Protein AF-A0A7J4K4R3-F1 (afdb_monomer_lite)

Secondary structure (DSSP, 8-state):
---------GGG--EEEE-S---S-TTS----SHHHHHHHHHHHHHHHTT--EEEEEE--TT-S-EEEE-TTT--EEEEPPP---TTSEEEEEEEEEEETTEEEEEEEEEEEEE-TTS-EEEEEEEE--STTS-HHHHGGGTSTT-S-HHHHHHHHHIIIIIHHHHHHHTT---PPP-

Foldseek 3Di:
DDPPLCPQALQNAAEEAFDQAACQDPLQQRDDDDVNPVNNVVVQVCQQVVHRYAYEYASQQQHAWDWDADPPPRDIDTHGDHGDCPQKAWDPDWDWFQDPNDTQIKTWIWHWRAYPVRGTYIHIHIARLDPPDDPVSRCLRHHRPDDDPSSVVSRVRCRPVVVVVRSVSSVNPNYDDD

Structure (mmCIF, N/CA/C/O backbone):
data_AF-A0A7J4K4R3-F1
#
_entry.id   AF-A0A7J4K4R3-F1
#
loop_
_atom_site.group_PDB
_atom_site.id
_atom_site.type_symbol
_atom_site.label_atom_id
_atom_site.label_alt_id
_atom_site.label_comp_id
_atom_site.label_asym_id
_atom_site.label_entity_id
_atom_site.label_seq_id
_atom_site.pdbx_PDB_ins_code
_atom_site.Cartn_x
_atom_site.Cartn_y
_atom_site.Cartn_z
_atom_site.occupancy
_atom_site.B_iso_or_equiv
_atom_site.auth_seq_id
_atom_site.auth_comp_id
_atom_site.auth_asym_id
_atom_site.auth_atom_id
_atom_site.pdbx_PDB_model_num
ATOM 1 N N . MET A 1 1 ? 7.773 4.412 -38.430 1.00 35.34 1 MET A N 1
ATOM 2 C CA . MET A 1 1 ? 8.279 3.442 -37.441 1.00 35.34 1 MET A CA 1
ATOM 3 C C . MET A 1 1 ? 7.247 3.437 -36.338 1.00 35.34 1 MET A C 1
ATOM 5 O O . MET A 1 1 ? 6.984 4.510 -35.814 1.00 35.34 1 MET A O 1
ATOM 9 N N . ALA A 1 2 ? 6.528 2.328 -36.172 1.00 33.34 2 ALA A N 1
ATOM 10 C CA . ALA A 1 2 ? 5.452 2.240 -35.193 1.00 33.34 2 ALA A CA 1
ATOM 11 C C . ALA A 1 2 ? 6.061 2.221 -33.787 1.00 33.34 2 ALA A C 1
ATOM 13 O O . ALA A 1 2 ? 7.076 1.567 -33.562 1.00 33.34 2 ALA A O 1
ATOM 14 N N . ASP A 1 3 ? 5.471 3.027 -32.918 1.00 37.06 3 ASP A N 1
ATOM 15 C CA . ASP A 1 3 ? 5.763 3.142 -31.499 1.00 37.06 3 ASP A CA 1
ATOM 16 C C . ASP A 1 3 ? 5.271 1.869 -30.791 1.00 37.06 3 ASP A C 1
ATOM 18 O O . ASP A 1 3 ? 4.072 1.697 -30.596 1.00 37.06 3 ASP A O 1
ATOM 22 N N . ASP A 1 4 ? 6.191 0.949 -30.481 1.00 35.56 4 ASP A N 1
ATOM 23 C CA . ASP A 1 4 ? 5.960 -0.239 -29.639 1.00 35.56 4 ASP A CA 1
ATOM 24 C C . ASP A 1 4 ? 5.999 0.159 -28.146 1.00 35.56 4 ASP A C 1
ATOM 26 O O . ASP A 1 4 ? 6.733 -0.416 -27.333 1.00 35.56 4 ASP A O 1
ATOM 30 N N . SER A 1 5 ? 5.229 1.179 -27.762 1.00 36.81 5 SER A N 1
ATOM 31 C CA . SER A 1 5 ? 4.954 1.459 -26.356 1.00 36.81 5 SER A CA 1
ATOM 32 C C . SER A 1 5 ? 4.078 0.320 -25.825 1.00 36.81 5 SER A C 1
ATOM 34 O O . SER A 1 5 ? 2.879 0.237 -26.077 1.00 36.81 5 SER A O 1
ATOM 36 N N . ILE A 1 6 ? 4.714 -0.651 -25.162 1.00 44.28 6 ILE A N 1
ATOM 37 C CA . ILE A 1 6 ? 4.031 -1.801 -24.566 1.00 44.28 6 ILE A CA 1
ATOM 38 C C . ILE A 1 6 ? 3.199 -1.284 -23.388 1.00 44.28 6 ILE A C 1
ATOM 40 O O . ILE A 1 6 ? 3.659 -1.245 -22.249 1.00 44.28 6 ILE A O 1
ATOM 44 N N . GLU A 1 7 ? 1.964 -0.883 -23.664 1.00 46.00 7 GLU A N 1
ATOM 45 C CA . GLU A 1 7 ? 0.950 -0.598 -22.657 1.00 46.00 7 GLU A CA 1
ATOM 46 C C . GLU A 1 7 ? 0.496 -1.949 -22.075 1.00 46.00 7 GLU A C 1
ATOM 48 O O . GLU A 1 7 ? -0.412 -2.609 -22.575 1.00 46.00 7 GLU A O 1
ATOM 53 N N . VAL A 1 8 ? 1.229 -2.453 -21.078 1.00 57.00 8 VAL A N 1
ATOM 54 C CA . VAL A 1 8 ? 0.998 -3.794 -20.520 1.00 57.00 8 VAL A CA 1
ATOM 55 C C . VAL A 1 8 ? -0.289 -3.781 -19.698 1.00 57.00 8 VAL A C 1
ATOM 57 O O . VAL A 1 8 ? -0.312 -3.325 -18.544 1.00 57.00 8 VAL A O 1
ATOM 60 N N . ALA A 1 9 ? -1.352 -4.320 -20.286 1.00 77.50 9 ALA A N 1
ATOM 61 C CA . ALA A 1 9 ? -2.674 -4.375 -19.690 1.00 77.50 9 ALA A CA 1
ATOM 62 C C . ALA A 1 9 ? -2.692 -5.284 -18.441 1.00 77.50 9 ALA A C 1
ATOM 64 O O . ALA A 1 9 ? -1.833 -6.156 -18.279 1.00 77.50 9 ALA A O 1
ATOM 65 N N . PRO A 1 10 ? -3.694 -5.162 -17.547 1.00 79.06 10 PRO A N 1
ATOM 66 C CA . PRO A 1 10 ? -3.844 -6.061 -16.395 1.00 79.06 10 PRO A CA 1
ATOM 67 C C . PRO A 1 10 ? -3.827 -7.557 -16.755 1.00 79.06 10 PRO A C 1
ATOM 69 O O . PRO A 1 10 ? -3.342 -8.378 -15.976 1.00 79.06 10 PRO A O 1
ATOM 72 N N . ALA A 1 11 ? -4.326 -7.910 -17.943 1.00 80.06 11 ALA A N 1
ATOM 73 C CA . ALA A 1 11 ? -4.337 -9.278 -18.460 1.00 80.06 11 ALA A CA 1
ATOM 74 C C . ALA A 1 11 ? -2.941 -9.806 -18.835 1.00 80.06 11 ALA A C 1
ATOM 76 O O . ALA A 1 11 ? -2.751 -11.017 -18.883 1.00 80.06 11 ALA A O 1
ATOM 77 N N . ASP A 1 12 ? -1.960 -8.931 -19.033 1.00 86.00 12 ASP A N 1
ATOM 78 C CA . ASP A 1 12 ? -0.596 -9.308 -19.408 1.00 86.00 12 ASP A CA 1
ATOM 79 C C . ASP A 1 12 ? 0.316 -9.479 -18.184 1.00 86.00 12 ASP A C 1
ATOM 81 O O . ASP A 1 12 ? 1.485 -9.839 -18.316 1.00 86.00 12 ASP A O 1
ATOM 85 N N . ARG A 1 13 ? -0.199 -9.242 -16.967 1.00 89.56 13 ARG A N 1
ATOM 86 C CA . ARG A 1 13 ? 0.541 -9.494 -15.724 1.00 89.56 13 ARG A CA 1
ATOM 87 C C . ARG A 1 13 ? 0.345 -10.932 -15.262 1.00 89.56 13 ARG A C 1
ATOM 89 O O . ARG A 1 13 ? -0.776 -11.421 -15.128 1.00 89.56 13 ARG A O 1
ATOM 96 N N . MET A 1 14 ? 1.458 -11.584 -14.948 1.00 93.00 14 MET A N 1
ATOM 97 C CA . MET A 1 14 ? 1.506 -12.986 -14.532 1.00 93.00 14 MET A CA 1
ATOM 98 C C . MET A 1 14 ? 1.840 -13.151 -13.049 1.00 93.00 14 MET A C 1
ATOM 100 O O . MET A 1 14 ? 1.552 -14.198 -12.471 1.00 93.00 14 MET A O 1
ATOM 104 N N . ILE A 1 15 ? 2.442 -12.134 -12.429 1.00 96.25 15 ILE A N 1
ATOM 105 C CA . ILE A 1 15 ? 2.927 -12.177 -11.047 1.00 96.25 15 ILE A CA 1
ATOM 106 C C . ILE A 1 15 ? 2.249 -11.066 -10.245 1.00 96.25 15 ILE A C 1
ATOM 108 O O . ILE A 1 15 ? 2.161 -9.929 -10.703 1.00 96.25 15 ILE A O 1
ATOM 112 N N . ALA A 1 16 ? 1.799 -11.378 -9.032 1.00 97.00 16 ALA A N 1
ATOM 113 C CA . ALA A 1 16 ? 1.336 -10.381 -8.076 1.00 97.00 16 ALA A CA 1
ATOM 114 C C . ALA A 1 16 ? 2.231 -10.403 -6.834 1.00 97.00 16 ALA A C 1
ATOM 116 O O . ALA A 1 16 ? 2.342 -11.429 -6.163 1.00 97.00 16 ALA A O 1
ATOM 117 N N . TYR A 1 17 ? 2.871 -9.273 -6.542 1.00 97.62 17 TYR A N 1
ATOM 118 C CA . TYR A 1 17 ? 3.794 -9.112 -5.426 1.00 97.62 17 TYR A CA 1
ATOM 119 C C . TYR A 1 17 ? 3.110 -8.376 -4.279 1.00 97.62 17 TYR A C 1
ATOM 121 O O . TYR A 1 17 ? 2.854 -7.175 -4.364 1.00 97.62 17 TYR A O 1
ATOM 129 N N . PHE A 1 18 ? 2.799 -9.107 -3.213 1.00 97.94 18 PHE A N 1
ATOM 130 C CA . PHE A 1 18 ? 2.141 -8.569 -2.029 1.00 97.94 18 PHE A CA 1
ATOM 131 C C . PHE A 1 18 ? 3.175 -8.248 -0.958 1.00 97.94 18 PHE A C 1
ATOM 133 O O . PHE A 1 18 ? 3.990 -9.099 -0.604 1.00 97.94 18 PHE A O 1
ATOM 140 N N . SER A 1 19 ? 3.098 -7.046 -0.400 1.00 97.88 19 SER A N 1
ATOM 141 C CA . SER A 1 19 ? 3.890 -6.654 0.762 1.00 97.88 19 SER A CA 1
ATOM 142 C C . SER A 1 19 ? 3.070 -5.741 1.666 1.00 97.88 19 SER A C 1
ATOM 144 O O . SER A 1 19 ? 2.217 -4.995 1.192 1.00 97.88 19 SER A O 1
ATOM 146 N N . MET A 1 20 ? 3.330 -5.798 2.974 1.00 96.12 20 MET A N 1
ATOM 147 C CA . MET A 1 20 ? 2.738 -4.863 3.944 1.00 96.12 20 MET A CA 1
ATOM 148 C C . MET A 1 20 ? 3.250 -3.433 3.748 1.00 96.12 20 MET A C 1
ATOM 150 O O . MET A 1 20 ? 2.584 -2.480 4.144 1.00 96.12 20 MET A O 1
ATOM 154 N N . GLU A 1 21 ? 4.428 -3.297 3.141 1.00 96.00 21 GLU A N 1
ATOM 155 C CA . GLU A 1 21 ? 5.054 -2.023 2.823 1.00 96.00 21 GLU A CA 1
ATOM 156 C C . GLU A 1 21 ? 5.825 -2.082 1.508 1.00 96.00 21 GLU A C 1
ATOM 158 O O . GLU A 1 21 ? 6.436 -3.102 1.178 1.00 96.00 21 GLU A O 1
ATOM 163 N N . ILE A 1 22 ? 5.833 -0.975 0.767 1.00 98.12 22 ILE A N 1
ATOM 164 C CA . ILE A 1 22 ? 6.627 -0.832 -0.456 1.00 98.12 22 ILE A CA 1
ATOM 165 C C . ILE A 1 22 ? 7.155 0.604 -0.535 1.00 98.12 22 ILE A C 1
ATOM 167 O O . ILE A 1 22 ? 6.390 1.557 -0.617 1.00 98.12 22 ILE A O 1
ATOM 171 N N . GLY A 1 23 ? 8.476 0.761 -0.533 1.00 96.62 23 GLY A N 1
ATOM 172 C CA . GLY A 1 23 ? 9.162 2.045 -0.657 1.00 96.62 23 GLY A CA 1
ATOM 173 C C . GLY A 1 23 ? 9.559 2.332 -2.099 1.00 96.62 23 GLY A C 1
ATOM 174 O O . GLY A 1 23 ? 10.694 2.083 -2.496 1.00 96.62 23 GLY A O 1
ATOM 175 N N . PHE A 1 24 ? 8.624 2.838 -2.901 1.00 93.31 24 PHE A N 1
ATOM 176 C CA . PHE A 1 24 ? 8.851 3.126 -4.326 1.00 93.31 24 PHE A CA 1
ATOM 177 C C . PHE A 1 24 ? 8.986 4.623 -4.642 1.00 93.31 24 PHE A C 1
ATOM 179 O O . PHE A 1 24 ? 9.574 4.968 -5.664 1.00 93.31 24 PHE A O 1
ATOM 186 N N . ASP A 1 25 ? 8.509 5.499 -3.756 1.00 93.38 25 ASP A N 1
ATOM 187 C CA . ASP A 1 25 ? 8.637 6.952 -3.857 1.00 93.38 25 ASP A CA 1
ATOM 188 C C . ASP A 1 25 ? 8.717 7.569 -2.452 1.00 93.38 25 ASP A C 1
ATOM 190 O O . ASP A 1 25 ? 7.946 7.199 -1.567 1.00 93.38 25 ASP A O 1
ATOM 194 N N . SER A 1 26 ? 9.638 8.509 -2.229 1.00 91.44 26 SER A N 1
ATOM 195 C CA . SER A 1 26 ? 9.853 9.113 -0.905 1.00 91.44 26 SER A CA 1
ATOM 196 C C . SER A 1 26 ? 8.705 10.016 -0.443 1.00 91.44 26 SER A C 1
ATOM 198 O O . SER A 1 26 ? 8.597 10.291 0.750 1.00 91.44 26 SER A O 1
ATOM 200 N N . SER A 1 27 ? 7.839 10.467 -1.357 1.00 92.00 27 SER A N 1
ATOM 201 C CA . SER A 1 27 ? 6.640 11.252 -1.033 1.00 92.00 27 SER A CA 1
ATOM 202 C C . SER A 1 27 ? 5.435 10.397 -0.622 1.00 92.00 27 SER A C 1
ATOM 204 O O . SER A 1 27 ? 4.438 10.945 -0.155 1.00 92.00 27 SER A O 1
ATOM 206 N N . ILE A 1 28 ? 5.520 9.068 -0.769 1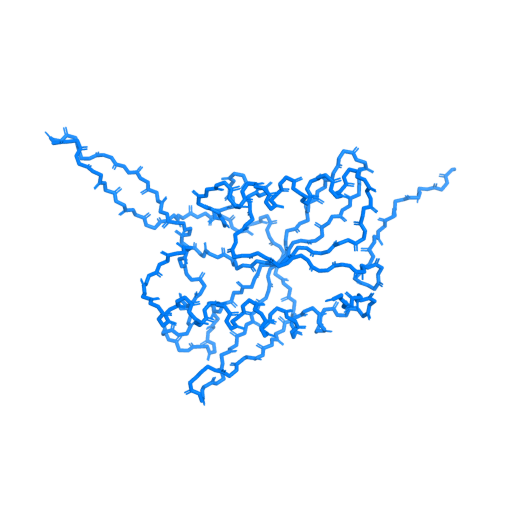.00 94.81 28 ILE A N 1
ATOM 207 C CA . ILE A 1 28 ? 4.431 8.127 -0.486 1.00 94.81 28 ILE A CA 1
ATOM 208 C C . ILE A 1 28 ? 4.839 7.263 0.721 1.00 94.81 28 ILE A C 1
ATOM 210 O O . ILE A 1 28 ? 5.586 6.293 0.562 1.00 94.81 28 ILE A O 1
ATOM 214 N N . PRO A 1 29 ? 4.363 7.578 1.943 1.00 94.31 29 PRO A N 1
ATOM 215 C CA . PRO A 1 29 ? 4.858 7.006 3.197 1.00 94.31 29 PRO A CA 1
ATOM 216 C C . PRO A 1 29 ? 4.279 5.609 3.484 1.00 94.31 29 PRO A C 1
ATOM 218 O O . PRO A 1 29 ? 3.762 5.333 4.562 1.00 94.31 29 PRO A O 1
ATOM 221 N N . THR A 1 30 ? 4.366 4.698 2.517 1.00 93.56 30 THR A N 1
ATOM 222 C CA . THR A 1 30 ? 3.854 3.318 2.620 1.00 93.56 30 THR A CA 1
ATOM 223 C C . THR A 1 30 ? 4.934 2.309 3.019 1.00 93.56 30 THR A C 1
ATOM 225 O O . THR A 1 30 ? 4.802 1.116 2.755 1.00 93.56 30 THR A O 1
ATOM 228 N N . TYR A 1 31 ? 6.005 2.786 3.663 1.00 95.44 31 TYR A N 1
ATOM 229 C CA . TYR A 1 31 ? 7.101 1.981 4.200 1.00 95.44 31 TYR A CA 1
ATOM 230 C C . TYR A 1 31 ? 7.728 2.616 5.449 1.00 95.44 31 TYR A C 1
ATOM 232 O O . TYR A 1 31 ? 7.643 3.828 5.643 1.00 95.44 31 TYR A O 1
ATOM 240 N N . SER A 1 32 ? 8.362 1.797 6.291 1.00 93.19 32 SER A N 1
ATOM 241 C CA . SER A 1 32 ? 9.056 2.232 7.510 1.00 93.19 32 SER A CA 1
ATOM 242 C C . SER A 1 32 ? 10.523 1.812 7.562 1.00 93.19 32 SER A C 1
ATOM 244 O O . SER A 1 32 ? 11.275 2.337 8.380 1.00 93.19 32 SER A O 1
ATOM 246 N N . GLY A 1 33 ? 10.954 0.851 6.738 1.00 92.62 33 GLY A N 1
ATOM 247 C CA . GLY A 1 33 ? 12.318 0.333 6.818 1.00 92.62 33 GLY A CA 1
ATOM 248 C C . GLY A 1 33 ? 12.754 -0.545 5.649 1.00 92.62 33 GLY A C 1
ATOM 249 O O . GLY A 1 33 ? 12.273 -0.417 4.524 1.00 92.62 33 GLY A O 1
ATOM 250 N N . GLY A 1 34 ? 13.721 -1.427 5.925 1.00 94.25 34 GLY A N 1
ATOM 251 C CA . GLY A 1 34 ? 14.442 -2.190 4.902 1.00 94.25 34 GLY A CA 1
ATOM 252 C C . GLY A 1 34 ? 13.588 -3.179 4.106 1.00 94.25 34 GLY A C 1
ATOM 253 O O . GLY A 1 34 ? 13.876 -3.393 2.934 1.00 94.25 34 GLY A O 1
ATOM 254 N N . LEU A 1 35 ? 12.529 -3.747 4.694 1.00 93.00 35 LEU A N 1
ATOM 255 C CA . LEU A 1 35 ? 11.614 -4.638 3.970 1.00 93.00 35 LEU A CA 1
ATOM 256 C C . LEU A 1 35 ? 10.871 -3.866 2.870 1.00 93.00 35 LEU A C 1
ATOM 258 O O . LEU A 1 35 ? 10.850 -4.306 1.723 1.00 93.00 35 LEU A O 1
ATOM 262 N N . GLY A 1 36 ? 10.324 -2.695 3.194 1.00 96.12 36 GLY A N 1
ATOM 263 C CA . GLY A 1 36 ? 9.658 -1.833 2.224 1.00 96.12 36 GLY A CA 1
ATOM 264 C C . GLY A 1 36 ? 10.604 -1.327 1.138 1.00 96.12 36 GLY A C 1
ATOM 265 O O . GLY A 1 36 ? 10.236 -1.357 -0.035 1.00 96.12 36 GLY A O 1
ATOM 266 N N . ILE A 1 37 ? 11.832 -0.933 1.493 1.00 97.31 37 ILE A N 1
ATOM 267 C CA . ILE A 1 37 ? 12.854 -0.554 0.503 1.00 97.31 37 ILE A CA 1
ATOM 268 C C . ILE A 1 37 ? 13.177 -1.727 -0.425 1.00 97.31 37 ILE A C 1
ATOM 270 O O . ILE A 1 37 ? 13.116 -1.568 -1.640 1.00 97.31 37 ILE A O 1
ATOM 274 N N . LEU A 1 38 ? 13.416 -2.923 0.121 1.00 97.69 38 LEU A N 1
ATOM 275 C CA . LEU A 1 38 ? 13.672 -4.121 -0.678 1.00 97.69 38 LEU A CA 1
ATOM 276 C C . LEU A 1 38 ? 12.502 -4.438 -1.619 1.00 97.69 38 LEU A C 1
ATOM 278 O O . LEU A 1 38 ? 12.724 -4.755 -2.785 1.00 97.69 38 LEU A O 1
ATOM 282 N N . ALA A 1 39 ? 11.261 -4.332 -1.142 1.00 98.12 39 ALA A N 1
ATOM 283 C CA . ALA A 1 39 ? 10.070 -4.509 -1.967 1.00 98.12 39 ALA A CA 1
ATOM 284 C C . ALA A 1 39 ? 10.008 -3.485 -3.113 1.00 98.12 39 ALA A C 1
ATOM 286 O O . ALA A 1 39 ? 9.738 -3.854 -4.256 1.00 98.12 39 ALA A O 1
ATOM 287 N N . GLY A 1 40 ? 10.294 -2.212 -2.828 1.00 97.81 40 GLY A N 1
ATOM 288 C CA . GLY A 1 40 ? 10.331 -1.152 -3.834 1.00 97.81 40 GLY A CA 1
ATOM 289 C C . GLY A 1 40 ? 11.432 -1.359 -4.872 1.00 97.81 40 GLY A C 1
ATOM 290 O O . GLY A 1 40 ? 11.168 -1.280 -6.069 1.00 97.81 40 GLY A O 1
ATOM 291 N N . ASP A 1 41 ? 12.644 -1.685 -4.433 1.00 97.19 41 ASP A N 1
ATOM 292 C CA . ASP A 1 41 ? 13.783 -1.929 -5.319 1.00 97.19 41 ASP A CA 1
ATOM 293 C C . ASP A 1 41 ? 13.602 -3.205 -6.148 1.00 97.19 41 ASP A C 1
ATOM 295 O O . ASP A 1 41 ? 13.972 -3.234 -7.320 1.00 97.19 41 ASP A O 1
ATOM 299 N N . THR A 1 42 ? 12.934 -4.222 -5.594 1.00 98.19 42 THR A N 1
ATOM 300 C CA . THR A 1 42 ? 12.517 -5.410 -6.353 1.00 98.19 42 THR A CA 1
ATOM 301 C C . THR A 1 42 ? 11.579 -5.019 -7.494 1.00 98.19 42 THR A C 1
ATOM 303 O O . THR A 1 42 ? 11.799 -5.429 -8.631 1.00 98.19 42 THR A O 1
ATOM 306 N N . LEU A 1 43 ? 10.564 -4.186 -7.232 1.00 97.94 43 LEU A N 1
ATOM 307 C CA . LEU A 1 43 ? 9.650 -3.723 -8.281 1.00 97.94 43 LEU A CA 1
ATOM 308 C C . LEU A 1 43 ? 10.348 -2.833 -9.315 1.00 97.94 43 LEU A C 1
ATOM 310 O O . LEU A 1 43 ? 10.067 -2.973 -10.501 1.00 97.94 43 LEU A O 1
ATOM 314 N N . LYS A 1 44 ? 11.286 -1.969 -8.908 1.00 97.31 44 LYS A N 1
ATOM 315 C CA . LYS A 1 44 ? 12.094 -1.170 -9.848 1.00 97.31 44 LYS A CA 1
ATOM 316 C C . LYS A 1 44 ? 12.937 -2.060 -10.758 1.00 97.31 44 LYS A C 1
ATOM 318 O O . LYS A 1 44 ? 12.887 -1.900 -11.972 1.00 97.31 44 LYS A O 1
ATOM 323 N N . ALA A 1 45 ? 13.624 -3.054 -10.195 1.00 97.38 45 ALA A N 1
ATOM 324 C CA . ALA A 1 45 ? 14.388 -4.022 -10.977 1.00 97.38 45 ALA A CA 1
ATOM 325 C C . ALA A 1 45 ? 13.483 -4.823 -11.929 1.00 97.38 45 ALA A C 1
ATOM 327 O O . ALA A 1 45 ? 13.840 -5.052 -13.083 1.00 97.38 45 ALA A O 1
ATOM 328 N N . CYS A 1 46 ? 12.285 -5.213 -11.483 1.00 97.12 46 CYS A N 1
ATOM 329 C CA . CYS A 1 46 ? 11.284 -5.830 -12.350 1.00 97.12 46 CYS A CA 1
ATOM 330 C C . CYS A 1 46 ? 10.855 -4.904 -13.496 1.00 97.12 46 CYS A C 1
ATOM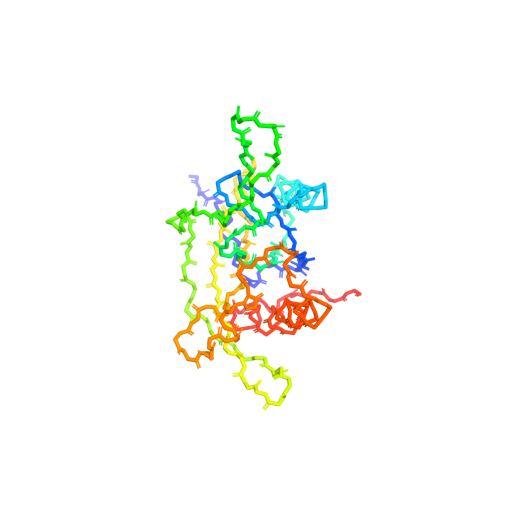 332 O O . CYS A 1 46 ? 10.659 -5.401 -14.604 1.00 97.12 46 CYS A O 1
ATOM 334 N N . ALA A 1 47 ? 10.726 -3.595 -13.258 1.00 96.12 47 ALA A N 1
ATOM 335 C CA . ALA A 1 47 ? 10.394 -2.630 -14.303 1.00 96.12 47 ALA A CA 1
ATOM 336 C C . ALA A 1 47 ? 11.523 -2.562 -15.337 1.00 96.12 47 ALA A C 1
ATOM 338 O O . ALA A 1 47 ? 11.297 -2.755 -16.528 1.00 96.12 47 ALA A O 1
ATOM 339 N N . ASP A 1 48 ? 12.766 -2.408 -14.884 1.00 95.94 48 ASP A N 1
ATOM 340 C CA . ASP A 1 48 ? 13.940 -2.377 -15.762 1.00 95.94 48 ASP A CA 1
ATOM 341 C C . ASP A 1 48 ? 14.056 -3.650 -16.619 1.00 95.94 48 ASP A C 1
ATOM 343 O O . ASP A 1 48 ? 14.346 -3.579 -17.813 1.00 95.94 48 ASP A O 1
ATOM 347 N N . LEU A 1 49 ? 13.742 -4.810 -16.034 1.00 96.31 49 LEU A N 1
ATOM 348 C CA . LEU A 1 49 ? 13.783 -6.122 -16.687 1.00 96.31 49 LEU A CA 1
ATOM 349 C C . LEU A 1 49 ? 12.494 -6.508 -17.435 1.00 96.31 49 LEU A C 1
ATOM 351 O O . LEU A 1 49 ? 12.417 -7.616 -17.966 1.00 96.31 49 LEU A O 1
ATOM 355 N N . LYS A 1 50 ? 11.486 -5.627 -17.491 1.00 95.31 50 LYS A N 1
ATOM 356 C CA . LYS A 1 50 ? 10.186 -5.864 -18.149 1.00 95.31 50 LYS A CA 1
ATOM 357 C C . LYS A 1 50 ? 9.437 -7.103 -17.637 1.00 95.31 50 LYS A C 1
ATOM 359 O O . LYS A 1 50 ? 8.787 -7.820 -18.399 1.00 95.31 50 LYS A O 1
ATOM 364 N N . VAL A 1 51 ? 9.532 -7.378 -16.338 1.00 95.81 51 VAL A N 1
ATOM 365 C CA . VAL A 1 51 ? 8.853 -8.513 -15.700 1.00 95.81 51 VAL A CA 1
ATOM 366 C C . VAL A 1 51 ? 7.348 -8.212 -15.579 1.00 95.81 51 VAL A C 1
ATOM 368 O O . VAL A 1 51 ? 6.987 -7.173 -15.021 1.00 95.81 51 VAL A O 1
ATOM 371 N N . PRO A 1 52 ? 6.447 -9.114 -16.025 1.00 94.69 52 PRO A N 1
ATOM 372 C CA . PRO A 1 52 ? 4.995 -8.906 -16.007 1.00 94.69 52 PRO A CA 1
ATOM 373 C C . PRO A 1 52 ? 4.395 -9.041 -14.602 1.00 94.69 52 PRO A C 1
ATOM 375 O O . PRO A 1 52 ? 3.717 -10.021 -14.280 1.00 94.69 52 PRO A O 1
ATOM 378 N N . ILE A 1 53 ? 4.641 -8.040 -13.757 1.00 96.38 53 ILE A N 1
ATOM 379 C CA . ILE A 1 53 ? 4.264 -8.020 -12.340 1.00 96.38 53 ILE A CA 1
ATOM 380 C C . ILE A 1 53 ? 3.332 -6.852 -11.992 1.00 96.38 53 ILE A C 1
ATOM 382 O O . ILE A 1 53 ? 3.364 -5.802 -12.632 1.00 96.38 53 ILE A O 1
ATOM 386 N N . VAL A 1 54 ? 2.510 -7.042 -10.960 1.00 97.88 54 VAL A N 1
ATOM 387 C CA . VAL A 1 54 ? 1.742 -5.996 -10.265 1.00 97.88 54 VAL A CA 1
ATOM 388 C C . VAL A 1 54 ? 2.119 -5.992 -8.784 1.00 97.88 54 VAL A C 1
ATOM 390 O O . VAL A 1 54 ? 2.181 -7.050 -8.156 1.00 97.88 54 VAL A O 1
ATOM 393 N N . GLY A 1 55 ? 2.374 -4.814 -8.218 1.00 98.12 55 GLY A N 1
ATOM 394 C CA . GLY A 1 55 ? 2.586 -4.641 -6.780 1.00 98.12 55 GLY A CA 1
ATOM 395 C C . GLY A 1 55 ? 1.262 -4.447 -6.041 1.00 98.12 55 GLY A C 1
ATOM 396 O O . GLY A 1 55 ? 0.357 -3.797 -6.562 1.00 98.12 55 GLY A O 1
ATOM 397 N N . VAL A 1 56 ? 1.136 -4.975 -4.824 1.00 98.56 56 VAL A N 1
ATOM 398 C CA . VAL A 1 56 ? -0.031 -4.761 -3.954 1.00 98.56 56 VAL A CA 1
ATOM 399 C C . VAL A 1 56 ? 0.427 -4.450 -2.533 1.00 98.56 56 VAL A C 1
ATOM 401 O O . VAL A 1 56 ? 1.190 -5.213 -1.941 1.00 98.56 56 VAL A O 1
ATOM 404 N N . THR A 1 57 ? -0.064 -3.340 -1.986 1.00 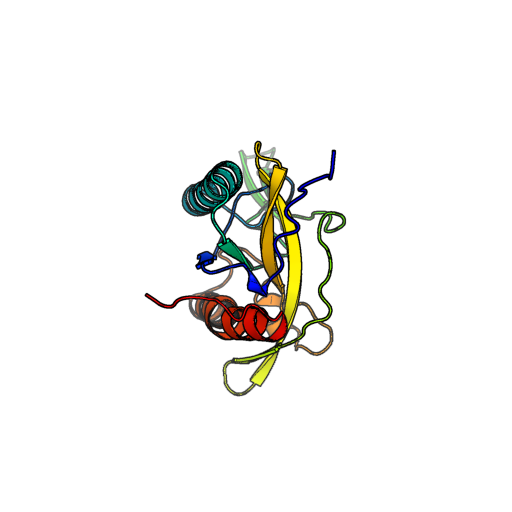98.50 57 THR A N 1
ATOM 405 C CA . THR A 1 57 ? 0.214 -2.881 -0.618 1.00 98.50 57 THR A CA 1
ATOM 406 C C . THR A 1 57 ? -1.000 -2.166 -0.020 1.00 98.50 57 THR A C 1
ATOM 408 O O . THR A 1 57 ? -2.047 -2.036 -0.660 1.00 98.50 57 THR A O 1
ATOM 411 N N . LEU A 1 58 ? -0.883 -1.704 1.221 1.00 98.12 58 LEU A N 1
ATOM 412 C CA . LEU A 1 58 ? -1.855 -0.828 1.872 1.00 98.12 58 LEU A CA 1
ATOM 413 C C . LEU A 1 58 ? -1.482 0.645 1.635 1.00 98.12 58 LEU A C 1
ATOM 415 O O . LEU A 1 58 ? -0.306 0.988 1.546 1.00 98.12 58 LEU A O 1
ATOM 419 N N . LEU A 1 59 ? -2.481 1.529 1.548 1.00 96.56 59 LEU A N 1
ATOM 420 C CA . LEU A 1 59 ? -2.274 2.966 1.317 1.00 96.56 59 LEU A CA 1
ATOM 421 C C . LEU A 1 59 ? -1.590 3.693 2.490 1.00 96.56 59 LEU A C 1
ATOM 423 O O . LEU A 1 59 ? -1.029 4.757 2.265 1.00 96.56 59 LEU A O 1
ATOM 427 N N . SER A 1 60 ? -1.633 3.143 3.711 1.00 95.62 60 SER A N 1
ATOM 428 C CA . SER A 1 60 ? -1.074 3.736 4.943 1.00 95.62 60 SER A CA 1
ATOM 429 C C . SER A 1 60 ? -1.292 5.255 5.024 1.00 95.62 60 SER A C 1
ATOM 431 O O . SER A 1 60 ? -0.357 6.045 4.914 1.00 95.62 60 SER A O 1
ATOM 433 N N . GLU A 1 61 ? -2.552 5.667 5.203 1.00 94.44 61 GLU A N 1
ATOM 434 C CA . GLU A 1 61 ? -3.018 7.067 5.149 1.00 94.44 61 GLU A CA 1
ATOM 435 C C . GLU A 1 61 ? -2.152 8.053 5.948 1.00 94.44 61 GLU A C 1
ATOM 437 O O . GLU A 1 61 ? -1.936 9.180 5.515 1.00 94.44 61 GLU A O 1
ATOM 442 N N . LYS A 1 62 ? -1.670 7.623 7.113 1.00 95.38 62 LYS A N 1
ATOM 443 C CA . LYS A 1 62 ? -0.929 8.407 8.105 1.00 95.38 62 LYS A CA 1
ATOM 444 C C . LYS A 1 62 ? 0.548 8.006 8.185 1.00 95.38 62 LYS A C 1
ATOM 446 O O . LYS A 1 62 ? 1.252 8.458 9.087 1.00 95.38 62 LYS A O 1
ATOM 451 N N . GLY A 1 63 ? 1.010 7.171 7.254 1.00 94.06 63 GLY A N 1
ATOM 452 C CA . GLY A 1 63 ? 2.363 6.628 7.221 1.00 94.06 63 GLY A CA 1
ATOM 453 C C . GLY A 1 63 ? 2.726 5.798 8.452 1.00 94.06 63 GLY A C 1
ATOM 454 O O . GLY A 1 63 ? 1.849 5.255 9.128 1.00 94.06 63 GLY A O 1
ATOM 455 N N . TYR A 1 64 ? 4.030 5.691 8.722 1.00 93.19 64 TYR A N 1
ATOM 456 C CA . TYR A 1 64 ? 4.542 5.144 9.981 1.00 93.19 64 TYR A CA 1
ATOM 457 C C . TYR A 1 64 ? 4.442 6.204 11.083 1.00 93.19 64 TYR A C 1
ATOM 459 O O . TYR A 1 64 ? 3.599 6.100 11.968 1.00 93.19 64 TYR A O 1
ATOM 467 N N . PHE A 1 65 ? 5.244 7.264 10.970 1.00 93.06 65 PHE A N 1
ATOM 468 C CA . PHE A 1 65 ? 5.100 8.531 11.685 1.00 93.06 65 PHE A CA 1
ATOM 469 C C . PHE A 1 65 ? 6.098 9.552 11.125 1.00 93.06 65 PHE A C 1
ATOM 471 O O . PHE A 1 65 ? 7.114 9.197 10.525 1.00 93.06 65 PHE A O 1
ATOM 478 N N . THR A 1 66 ? 5.845 10.831 11.387 1.00 93.38 66 THR A N 1
ATOM 479 C CA . THR A 1 66 ? 6.829 11.907 11.270 1.00 93.38 66 THR A CA 1
ATOM 480 C C . THR A 1 66 ? 7.469 12.148 12.635 1.00 93.38 66 THR A C 1
ATOM 482 O O . THR A 1 66 ? 6.773 12.443 13.611 1.00 93.38 66 THR A O 1
ATOM 485 N N . GLN A 1 67 ? 8.797 12.023 12.691 1.00 94.81 67 GLN A N 1
ATOM 486 C CA . GLN A 1 67 ? 9.603 12.225 13.893 1.00 94.81 67 GLN A CA 1
ATOM 487 C C . GLN A 1 67 ? 10.007 13.695 14.035 1.00 94.81 67 GLN A C 1
ATOM 489 O O . GLN A 1 67 ? 10.537 14.299 13.102 1.00 94.81 67 GLN A O 1
ATOM 494 N N . THR A 1 68 ? 9.821 14.251 15.226 1.00 96.38 68 THR A N 1
ATOM 495 C CA . THR A 1 68 ? 10.427 15.521 15.646 1.00 96.38 68 THR A CA 1
ATOM 496 C C . THR A 1 68 ? 11.047 15.362 17.034 1.00 96.38 68 THR A C 1
ATOM 498 O O . THR A 1 68 ? 10.829 14.345 17.693 1.00 96.38 68 THR A O 1
ATOM 501 N N . PHE A 1 69 ? 11.836 16.340 17.478 1.00 97.38 69 PHE A N 1
ATOM 502 C CA . PHE A 1 69 ? 12.487 16.305 18.788 1.00 97.38 69 PHE A CA 1
ATOM 503 C C . PHE A 1 69 ? 12.010 17.463 19.655 1.00 97.38 69 PHE A C 1
ATOM 505 O O . PHE A 1 69 ? 11.921 18.602 19.193 1.00 97.38 69 PHE A O 1
ATOM 512 N N . ASN A 1 70 ? 11.729 17.167 20.919 1.00 96.12 70 ASN A N 1
ATOM 513 C CA . ASN A 1 70 ? 11.435 18.157 21.937 1.00 96.12 70 ASN A CA 1
ATOM 514 C C . ASN A 1 70 ? 12.671 19.065 22.147 1.00 96.12 70 ASN A C 1
ATOM 516 O O . ASN A 1 70 ? 13.736 18.559 22.513 1.00 96.12 70 ASN A O 1
ATOM 520 N N . PRO A 1 71 ? 12.566 20.394 21.946 1.00 95.88 71 PRO A N 1
ATOM 521 C CA . PRO A 1 71 ? 13.707 21.302 22.073 1.00 95.88 71 PRO A CA 1
ATOM 522 C C . PRO A 1 71 ? 14.287 21.419 23.490 1.00 95.88 71 PRO A C 1
ATOM 524 O O . PRO A 1 71 ? 15.407 21.903 23.638 1.00 95.88 71 PRO A O 1
ATOM 527 N N . GLN A 1 72 ? 13.533 21.044 24.529 1.00 96.88 72 GLN A N 1
ATOM 528 C CA . GLN A 1 72 ? 13.958 21.175 25.924 1.00 96.88 72 GLN A CA 1
ATOM 529 C C . GLN A 1 72 ? 14.783 19.980 26.415 1.00 96.88 72 GLN A C 1
ATOM 531 O O . GLN A 1 72 ? 15.752 20.180 27.144 1.00 96.88 72 GLN A O 1
ATOM 536 N N . ASP A 1 73 ? 14.403 18.757 26.045 1.00 96.75 73 ASP A N 1
ATOM 537 C CA . ASP A 1 73 ? 15.001 17.524 26.583 1.00 96.75 73 ASP A CA 1
ATOM 538 C C . ASP A 1 73 ? 15.497 16.538 25.509 1.00 96.75 73 ASP A C 1
ATOM 540 O O . ASP A 1 73 ? 16.094 15.516 25.843 1.00 96.75 73 ASP A O 1
ATOM 544 N N . GLY A 1 74 ? 15.289 16.841 24.222 1.00 96.06 74 GLY A N 1
ATOM 545 C CA . GLY A 1 74 ? 15.699 15.991 23.104 1.00 96.06 74 GLY A CA 1
ATOM 546 C C . GLY A 1 74 ? 14.861 14.721 22.927 1.00 96.06 74 GLY A C 1
ATOM 547 O O . GLY A 1 74 ? 15.226 13.869 22.118 1.00 96.06 74 GLY A O 1
ATOM 548 N N . SER A 1 75 ? 13.753 14.568 23.657 1.00 97.25 75 SER A N 1
ATOM 549 C CA . SER A 1 75 ? 12.861 13.414 23.516 1.00 97.25 75 SER A CA 1
ATOM 550 C C . SER A 1 75 ? 12.164 13.384 22.152 1.00 97.25 75 SER A C 1
ATOM 552 O O . SER A 1 75 ? 11.886 14.418 21.540 1.00 97.25 75 SER A O 1
ATOM 554 N N . GLN A 1 76 ? 11.888 12.178 21.655 1.00 97.38 76 GLN A N 1
ATOM 555 C CA . GLN A 1 76 ? 11.174 11.969 20.398 1.00 97.38 76 GLN A CA 1
ATOM 556 C C . GLN A 1 76 ? 9.688 12.311 20.542 1.00 97.38 76 GLN A C 1
ATOM 558 O O . GLN A 1 76 ? 9.030 11.893 21.493 1.00 97.38 76 GLN A O 1
ATOM 563 N N . ILE A 1 77 ? 9.158 13.011 19.542 1.00 96.19 77 ILE A N 1
ATOM 564 C CA . ILE A 1 77 ? 7.735 13.289 19.365 1.00 96.19 77 ILE A CA 1
ATOM 565 C C . ILE A 1 77 ? 7.302 12.710 18.020 1.00 96.19 77 ILE A C 1
ATOM 567 O O . ILE A 1 77 ? 7.882 13.020 16.976 1.00 96.19 77 ILE A O 1
ATOM 571 N N . GLU A 1 78 ? 6.260 11.888 18.055 1.00 95.12 78 GLU A N 1
ATOM 572 C CA . GLU A 1 78 ? 5.686 11.226 16.888 1.00 95.12 78 GLU A CA 1
ATOM 573 C C . GLU A 1 78 ? 4.381 11.905 16.487 1.00 95.12 78 GLU A C 1
ATOM 575 O O . GLU A 1 78 ? 3.549 12.253 17.326 1.00 95.12 78 GLU A O 1
ATOM 580 N N . SER A 1 79 ? 4.190 12.085 15.184 1.00 94.88 79 SER A N 1
ATOM 581 C CA . SER A 1 79 ? 2.956 12.637 14.630 1.00 94.88 79 SER A CA 1
ATOM 582 C C . SER A 1 79 ? 2.547 11.889 13.360 1.00 94.88 79 SER A C 1
ATOM 584 O O . SER A 1 79 ? 3.419 11.408 12.636 1.00 94.88 79 SER A O 1
ATOM 586 N N . PRO A 1 80 ? 1.241 11.775 13.060 1.00 95.31 80 PRO A N 1
ATOM 587 C CA . PRO A 1 80 ? 0.773 11.231 11.788 1.00 95.31 80 PRO A CA 1
ATOM 588 C C . PRO A 1 80 ? 1.384 11.964 10.588 1.00 95.31 80 PRO A C 1
ATOM 590 O O . PRO A 1 80 ? 1.387 13.197 10.540 1.00 95.31 80 PRO A O 1
ATOM 593 N N . THR A 1 81 ? 1.848 11.219 9.587 1.00 93.88 81 THR A N 1
ATOM 594 C CA . THR A 1 81 ? 2.334 11.808 8.338 1.00 93.88 81 THR A CA 1
ATOM 595 C C . THR A 1 81 ? 1.155 12.298 7.502 1.00 93.88 81 THR A C 1
ATOM 597 O O . THR A 1 81 ? 0.199 11.567 7.262 1.00 93.88 81 THR A O 1
ATOM 600 N N . THR A 1 82 ? 1.232 13.541 7.030 1.00 93.12 82 THR A N 1
ATOM 601 C CA . THR A 1 82 ? 0.301 14.086 6.034 1.00 93.12 82 THR A CA 1
ATOM 602 C C . THR A 1 82 ? 1.005 14.122 4.687 1.00 93.12 82 THR A C 1
ATOM 604 O O . THR A 1 82 ? 2.134 14.601 4.601 1.00 93.12 82 THR A O 1
ATOM 607 N N . TRP A 1 83 ? 0.352 13.622 3.643 1.00 94.38 83 TRP A N 1
ATOM 608 C CA . TRP A 1 83 ? 0.923 13.550 2.302 1.00 94.38 83 TRP A CA 1
ATOM 609 C C . TRP A 1 83 ? -0.160 13.703 1.233 1.00 94.38 83 TRP A C 1
ATOM 611 O O . TRP A 1 83 ? -1.348 13.477 1.481 1.00 94.38 83 TRP A O 1
ATOM 621 N N . ASP A 1 84 ? 0.263 14.134 0.048 1.00 92.12 84 ASP A N 1
ATOM 622 C CA . ASP A 1 84 ? -0.618 14.382 -1.085 1.00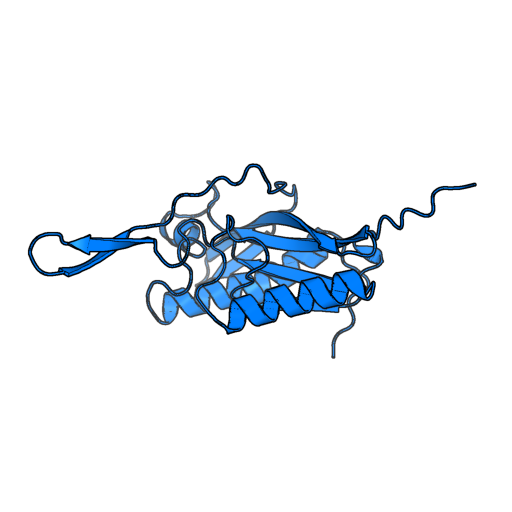 92.12 84 ASP A CA 1
ATOM 623 C C . ASP A 1 84 ? -0.780 13.118 -1.939 1.00 92.12 84 ASP A C 1
ATOM 625 O O . ASP A 1 84 ? 0.197 12.511 -2.376 1.00 92.12 84 ASP A O 1
ATOM 629 N N . LYS A 1 85 ? -2.033 12.747 -2.212 1.00 94.00 85 LYS A N 1
ATOM 630 C CA . LYS A 1 85 ? -2.379 11.598 -3.058 1.00 94.00 85 LYS A CA 1
ATOM 631 C C . LYS A 1 85 ? -2.571 11.971 -4.525 1.00 94.00 85 LYS A C 1
ATOM 633 O O . LYS A 1 85 ? -3.017 11.129 -5.292 1.00 94.00 85 LYS A O 1
ATOM 638 N N . SER A 1 86 ? -2.257 13.200 -4.935 1.00 92.94 86 SER A N 1
ATOM 639 C CA . SER A 1 86 ? -2.407 13.679 -6.320 1.00 92.94 86 SER A CA 1
ATOM 640 C C . SER A 1 86 ? -1.689 12.819 -7.363 1.00 92.94 86 SER A C 1
ATOM 642 O O . SER A 1 86 ? -2.122 12.751 -8.510 1.00 92.94 86 SER A O 1
ATOM 644 N N . ARG A 1 87 ? -0.621 12.124 -6.959 1.00 91.50 87 ARG A N 1
ATOM 645 C CA . ARG A 1 87 ? 0.138 11.184 -7.801 1.00 91.50 87 ARG A CA 1
ATOM 646 C C . ARG A 1 87 ? -0.492 9.796 -7.903 1.00 91.50 87 ARG A C 1
ATOM 648 O O . ARG A 1 87 ? 0.054 8.929 -8.577 1.00 91.50 87 ARG A O 1
ATOM 655 N N . LEU A 1 88 ? -1.598 9.568 -7.202 1.00 96.44 88 LEU A N 1
ATOM 656 C CA . LEU A 1 88 ? -2.330 8.317 -7.216 1.00 96.44 88 LEU A CA 1
ATOM 657 C C . LEU A 1 88 ? -3.617 8.455 -8.018 1.00 96.44 88 LEU A C 1
ATOM 659 O O . LEU A 1 88 ? -4.382 9.406 -7.866 1.00 96.44 88 LEU A O 1
ATOM 663 N N . HIS A 1 89 ? -3.911 7.430 -8.806 1.00 97.31 89 HIS A N 1
ATOM 664 C CA . HIS A 1 89 ? -5.166 7.324 -9.531 1.00 97.31 89 HIS A CA 1
ATOM 665 C C . HIS A 1 89 ? -6.162 6.498 -8.722 1.00 97.31 89 HIS A C 1
ATOM 667 O O . HIS A 1 89 ? -5.908 5.337 -8.401 1.00 97.31 89 HIS A O 1
ATOM 673 N N . LEU A 1 90 ? -7.311 7.084 -8.384 1.00 97.62 90 LEU A N 1
ATOM 674 C CA . LEU A 1 90 ? -8.389 6.346 -7.733 1.00 97.62 90 LEU A CA 1
ATOM 675 C C . LEU A 1 90 ? -9.017 5.365 -8.728 1.00 97.62 90 LEU A C 1
ATOM 677 O O . LEU A 1 90 ? -9.519 5.772 -9.775 1.00 97.62 90 LEU A O 1
ATOM 681 N N . LEU A 1 91 ? -9.050 4.083 -8.371 1.00 97.25 91 LEU A N 1
ATOM 682 C CA . LEU A 1 91 ? -9.655 3.055 -9.207 1.00 97.25 91 LEU A CA 1
ATOM 683 C C . LEU A 1 91 ? -11.163 2.919 -8.921 1.00 97.25 91 LEU A C 1
ATOM 685 O O . LEU A 1 91 ? -11.609 3.063 -7.771 1.00 97.25 91 LEU A O 1
ATOM 689 N N . PRO A 1 92 ? -11.977 2.606 -9.948 1.00 93.75 92 PRO A N 1
ATOM 690 C CA . PRO A 1 92 ? -13.423 2.454 -9.790 1.00 93.75 92 PRO A CA 1
ATOM 691 C C . PRO A 1 92 ? -13.804 1.174 -9.035 1.00 93.75 92 PRO A C 1
ATOM 693 O O . PRO A 1 92 ? -14.883 1.105 -8.448 1.00 93.75 92 PRO A O 1
ATOM 696 N N . ALA A 1 93 ? -12.927 0.164 -9.019 1.00 95.25 93 ALA A N 1
ATOM 697 C CA . ALA A 1 93 ? -13.197 -1.109 -8.368 1.00 95.25 93 ALA A CA 1
ATOM 698 C C . ALA A 1 93 ? -13.428 -0.954 -6.854 1.00 95.25 93 ALA A C 1
ATOM 700 O O . ALA A 1 93 ? -12.794 -0.151 -6.157 1.00 95.25 93 ALA A O 1
ATOM 701 N N . ARG A 1 94 ? -14.363 -1.754 -6.342 1.00 97.62 94 ARG A N 1
ATOM 702 C CA . ARG A 1 94 ? -14.685 -1.893 -4.921 1.00 97.62 94 ARG A CA 1
ATOM 703 C C . ARG A 1 94 ? -14.854 -3.367 -4.611 1.00 97.62 94 ARG A C 1
ATOM 705 O O . ARG A 1 94 ? -15.492 -4.091 -5.372 1.00 97.62 94 ARG A O 1
ATOM 712 N N . VAL A 1 95 ? -14.307 -3.804 -3.485 1.00 98.50 95 VAL A N 1
ATOM 713 C CA . VAL A 1 95 ? -14.475 -5.175 -2.993 1.00 98.50 95 VAL A CA 1
ATOM 714 C C . VAL A 1 95 ? -14.833 -5.158 -1.518 1.00 98.50 95 VAL A C 1
ATOM 716 O O . VAL A 1 95 ? -14.623 -4.164 -0.830 1.00 98.50 95 VAL A O 1
ATOM 719 N N . LYS A 1 96 ? -15.365 -6.275 -1.026 1.00 98.44 96 LYS A N 1
ATOM 720 C CA . LYS A 1 96 ? -15.652 -6.465 0.396 1.00 98.44 96 LYS A CA 1
ATOM 721 C C . LYS A 1 96 ? -14.768 -7.550 0.981 1.00 98.44 96 LYS A C 1
ATOM 723 O O . LYS A 1 96 ? -14.499 -8.545 0.299 1.00 98.44 96 LYS A O 1
ATOM 728 N N . VAL A 1 97 ? -14.396 -7.412 2.245 1.00 98.12 97 VAL A N 1
ATOM 729 C CA . VAL A 1 97 ? -13.804 -8.477 3.062 1.00 98.12 97 VAL A CA 1
ATOM 730 C C . VAL A 1 97 ? -14.599 -8.633 4.353 1.00 98.12 97 VAL A C 1
ATOM 732 O O . VAL A 1 97 ? -15.036 -7.645 4.929 1.00 98.12 97 VAL A O 1
ATOM 735 N N . SER A 1 98 ? -14.810 -9.873 4.795 1.00 97.88 98 SER A N 1
ATOM 736 C CA . SER A 1 98 ? -15.502 -10.138 6.059 1.00 97.88 98 SER A CA 1
ATOM 737 C C . SER A 1 98 ? -14.489 -10.117 7.198 1.00 97.88 98 SER A C 1
ATOM 739 O O . SER A 1 98 ? -13.617 -10.984 7.257 1.00 97.88 98 SER A O 1
ATOM 741 N N . ILE A 1 99 ? -14.620 -9.161 8.114 1.00 96.81 99 ILE A N 1
ATOM 742 C CA . ILE A 1 99 ? -13.784 -9.024 9.309 1.00 96.81 99 ILE A CA 1
ATOM 743 C C . ILE A 1 99 ? -14.711 -9.038 10.522 1.00 96.81 99 ILE A C 1
ATOM 745 O O . ILE A 1 99 ? -15.570 -8.175 10.667 1.00 96.81 99 ILE A O 1
ATOM 749 N N . GLN A 1 100 ? -14.560 -10.049 11.384 1.00 93.50 100 GLN A N 1
ATOM 750 C CA . GLN A 1 100 ? -15.370 -10.212 12.605 1.00 93.50 100 GLN A CA 1
ATOM 751 C C . GLN A 1 100 ? -16.889 -10.201 12.341 1.00 93.50 100 GLN A C 1
ATOM 753 O O . GLN A 1 100 ? -17.665 -9.610 13.086 1.00 93.50 100 GLN A O 1
ATOM 758 N N . GLY A 1 101 ? -17.314 -10.837 11.245 1.00 93.31 101 GLY A N 1
ATOM 759 C CA . GLY A 1 101 ? -18.721 -10.891 10.834 1.00 93.31 101 GLY A CA 1
ATOM 760 C C . GLY A 1 101 ? -19.257 -9.600 10.204 1.00 93.31 101 GLY A C 1
ATOM 761 O O . GLY A 1 101 ? -20.447 -9.534 9.909 1.00 93.31 101 GLY A O 1
ATOM 762 N N . ARG A 1 102 ? -18.407 -8.588 9.983 1.00 94.62 102 ARG A N 1
ATOM 763 C CA . ARG A 1 102 ? -18.760 -7.332 9.307 1.00 94.62 102 ARG A CA 1
ATOM 764 C C . ARG A 1 102 ? -18.179 -7.292 7.900 1.00 94.62 102 ARG A C 1
ATOM 766 O O . ARG A 1 102 ? -17.034 -7.684 7.688 1.00 94.62 102 ARG A O 1
ATOM 773 N N . ASP A 1 103 ? -18.950 -6.754 6.963 1.00 97.88 103 ASP A N 1
ATOM 774 C CA . ASP A 1 103 ? -18.486 -6.446 5.612 1.00 97.88 103 ASP A CA 1
ATOM 775 C C . ASP A 1 103 ? -17.694 -5.130 5.612 1.00 97.88 103 ASP A C 1
ATOM 777 O O . ASP A 1 103 ? -18.277 -4.052 5.719 1.00 97.88 103 ASP A O 1
ATOM 781 N N . VAL A 1 104 ? -16.377 -5.212 5.431 1.00 98.62 104 VAL A N 1
ATOM 782 C CA . VAL A 1 104 ? -15.495 -4.052 5.259 1.00 98.62 104 VAL A CA 1
ATOM 783 C C . VAL A 1 104 ? -15.298 -3.785 3.771 1.00 98.62 104 VAL A C 1
ATOM 785 O O . VAL A 1 104 ? -14.816 -4.647 3.032 1.00 98.62 104 VAL A O 1
ATOM 788 N N . GLN A 1 105 ? -15.677 -2.589 3.322 1.00 98.69 105 GLN A N 1
ATOM 789 C CA . GLN A 1 105 ? -15.422 -2.104 1.967 1.00 98.69 105 GLN A CA 1
ATOM 790 C C . GLN A 1 105 ? -13.942 -1.766 1.791 1.00 98.69 105 GLN A C 1
ATOM 792 O O . GLN A 1 105 ? -13.328 -1.135 2.648 1.00 98.69 105 GLN A O 1
ATOM 797 N N . VAL A 1 106 ? -13.384 -2.135 0.647 1.00 98.81 106 VAL A N 1
ATOM 798 C CA . VAL A 1 106 ? -12.013 -1.811 0.258 1.00 98.81 106 VAL A CA 1
ATOM 799 C C . VAL A 1 106 ? -12.062 -1.161 -1.119 1.00 98.81 106 VAL A C 1
ATOM 801 O O . VAL A 1 106 ? -12.608 -1.733 -2.071 1.00 98.81 106 VAL A O 1
ATOM 804 N N . ARG A 1 107 ? -11.500 0.044 -1.228 1.00 98.56 107 ARG A N 1
ATOM 805 C CA . ARG A 1 107 ? -11.181 0.688 -2.508 1.00 98.56 107 ARG A CA 1
ATOM 806 C C . ARG A 1 107 ? -9.698 0.521 -2.822 1.00 98.56 107 ARG A C 1
ATOM 808 O O . ARG A 1 107 ? -8.927 0.078 -1.974 1.00 98.56 107 ARG A O 1
ATOM 815 N N . ALA A 1 108 ? -9.309 0.884 -4.037 1.00 98.25 108 ALA A N 1
ATOM 816 C CA . ALA A 1 108 ? -7.917 0.875 -4.449 1.00 98.25 108 ALA A CA 1
ATOM 817 C C . ALA A 1 108 ? -7.515 2.188 -5.114 1.00 98.25 108 ALA A C 1
ATOM 819 O O . ALA A 1 108 ? -8.298 2.800 -5.843 1.00 98.25 108 ALA A O 1
ATOM 820 N N . TRP A 1 109 ? -6.266 2.559 -4.884 1.00 98.38 109 TRP A N 1
ATOM 821 C CA . TRP A 1 109 ? -5.530 3.552 -5.648 1.00 98.38 109 TRP A CA 1
ATOM 822 C C . TRP A 1 109 ? -4.447 2.855 -6.471 1.00 98.38 109 TRP A C 1
ATOM 824 O O . TRP A 1 109 ? -4.033 1.747 -6.129 1.00 98.38 109 TRP A O 1
ATOM 834 N N . GLN A 1 110 ? -3.976 3.500 -7.532 1.00 98.19 110 GLN A N 1
ATOM 835 C CA . GLN A 1 110 ? -2.852 3.033 -8.332 1.00 98.19 110 GLN A CA 1
ATOM 836 C C . GLN A 1 110 ? -1.758 4.093 -8.390 1.00 98.19 110 GLN A C 1
ATOM 838 O O . GLN A 1 110 ? -2.031 5.253 -8.695 1.00 98.19 110 GLN A O 1
ATOM 843 N N . TYR A 1 111 ? -0.525 3.657 -8.162 1.00 97.69 111 TYR A N 1
ATOM 844 C CA . TYR A 1 111 ? 0.678 4.351 -8.600 1.00 97.69 111 TYR A CA 1
ATOM 845 C C . TYR A 1 111 ? 1.279 3.597 -9.789 1.00 97.69 111 TYR A C 1
ATOM 847 O O . TYR A 1 111 ? 1.342 2.367 -9.759 1.00 97.69 111 TYR A O 1
ATOM 855 N N . THR A 1 112 ? 1.732 4.311 -10.816 1.00 97.00 112 THR A N 1
ATOM 856 C CA . THR A 1 112 ? 2.456 3.712 -11.944 1.00 97.00 112 THR A CA 1
ATOM 857 C C . THR A 1 112 ? 3.952 3.923 -11.741 1.00 97.00 112 THR A C 1
ATOM 859 O O . THR A 1 112 ? 4.443 5.049 -11.788 1.00 97.00 112 THR A O 1
ATOM 862 N N . LEU A 1 113 ? 4.679 2.835 -11.483 1.00 96.56 113 LEU A N 1
ATOM 863 C CA . LEU A 1 113 ? 6.136 2.839 -11.407 1.00 96.56 113 LEU A CA 1
ATOM 864 C C . LEU A 1 113 ? 6.711 2.677 -12.814 1.00 96.56 113 LEU A C 1
ATOM 866 O O . LEU A 1 113 ? 6.427 1.681 -13.472 1.00 96.56 113 LEU A O 1
ATOM 870 N N . ILE A 1 114 ? 7.538 3.626 -13.246 1.00 96.00 114 ILE A N 1
ATOM 871 C CA . ILE A 1 114 ? 8.187 3.607 -14.560 1.00 96.00 114 ILE A CA 1
ATOM 872 C C . ILE A 1 114 ? 9.661 3.250 -14.358 1.00 96.00 114 ILE A C 1
ATOM 874 O O . ILE A 1 114 ? 10.366 3.929 -13.607 1.00 96.00 114 ILE A O 1
ATOM 878 N N . GLY A 1 115 ? 10.104 2.152 -14.973 1.00 93.31 115 GLY A N 1
ATOM 879 C CA . GLY A 1 115 ? 11.513 1.754 -14.996 1.00 93.31 115 GLY A CA 1
ATOM 880 C C . GLY A 1 115 ? 12.313 2.499 -16.064 1.00 93.31 115 GLY A C 1
ATOM 881 O O . GLY A 1 115 ? 11.758 3.142 -16.948 1.00 93.31 115 GLY A O 1
ATOM 882 N N . SER A 1 116 ? 13.634 2.338 -16.045 1.00 93.81 116 SER A N 1
ATOM 883 C CA . SER A 1 116 ? 14.553 2.891 -17.056 1.00 93.81 116 SER A CA 1
ATOM 884 C C . SER A 1 116 ? 14.314 2.363 -18.477 1.00 93.81 116 SER A C 1
ATOM 886 O O . SER A 1 116 ? 14.785 2.949 -19.448 1.00 93.81 116 SER A O 1
ATOM 888 N N . SER A 1 117 ? 13.587 1.251 -18.604 1.00 91.62 117 SER A N 1
ATOM 889 C CA . SER A 1 117 ? 13.197 0.644 -19.876 1.00 91.62 117 SER A CA 1
ATOM 890 C C . SER A 1 117 ? 11.859 1.168 -20.422 1.00 91.62 117 SER A C 1
ATOM 892 O O . SER A 1 117 ? 11.343 0.588 -21.383 1.00 91.62 117 SER A O 1
ATOM 894 N N . GLU A 1 118 ? 11.294 2.207 -19.787 1.00 93.50 118 GLU A N 1
ATOM 895 C CA . GLU A 1 118 ? 9.935 2.744 -19.988 1.00 93.50 118 GLU A CA 1
ATOM 896 C C . GLU A 1 118 ? 8.818 1.723 -19.713 1.00 93.50 118 GLU A C 1
ATOM 898 O O . GLU A 1 118 ? 7.648 1.947 -20.007 1.00 93.50 118 GLU A O 1
ATOM 903 N N . TYR A 1 119 ? 9.160 0.573 -19.128 1.00 94.38 119 TYR A N 1
ATOM 904 C CA . TYR A 1 119 ? 8.179 -0.424 -18.740 1.00 94.38 119 TYR A CA 1
ATOM 905 C C . TYR A 1 119 ? 7.476 -0.005 -17.454 1.00 94.38 119 TYR A C 1
ATOM 907 O O . TYR A 1 119 ? 8.108 0.264 -16.426 1.00 94.38 119 TYR A O 1
ATOM 915 N N . GLU A 1 120 ? 6.152 0.000 -17.512 1.00 95.38 120 GLU A N 1
ATOM 916 C CA . GLU A 1 120 ? 5.306 0.396 -16.401 1.00 95.38 120 GLU A CA 1
ATOM 917 C C . GLU A 1 120 ? 4.939 -0.799 -15.523 1.00 95.38 120 GLU A C 1
ATOM 919 O O . GLU A 1 120 ? 4.554 -1.864 -16.016 1.00 95.38 120 GLU A O 1
ATOM 924 N N . ILE A 1 121 ? 4.982 -0.614 -14.207 1.00 97.06 121 ILE A N 1
ATOM 925 C CA . ILE A 1 121 ? 4.449 -1.552 -13.218 1.00 97.06 121 ILE A CA 1
ATOM 926 C C . ILE A 1 121 ? 3.384 -0.841 -12.377 1.00 97.06 121 ILE A C 1
ATOM 928 O O . ILE A 1 121 ? 3.697 0.135 -11.687 1.00 97.06 121 ILE A O 1
ATOM 932 N N . PRO A 1 122 ? 2.132 -1.331 -12.370 1.00 97.44 122 PRO A N 1
ATOM 933 C CA . PRO A 1 122 ? 1.111 -0.821 -11.473 1.00 97.44 122 PRO A CA 1
ATOM 934 C C . PRO A 1 122 ? 1.384 -1.286 -10.040 1.00 97.44 122 PRO A C 1
ATOM 936 O O . PRO A 1 122 ? 1.659 -2.461 -9.783 1.00 97.44 122 PRO A O 1
ATOM 939 N N . ILE A 1 123 ? 1.253 -0.362 -9.095 1.00 98.12 123 ILE A N 1
ATOM 940 C CA . ILE A 1 123 ? 1.253 -0.629 -7.659 1.00 98.12 123 ILE A CA 1
ATOM 941 C C . ILE A 1 123 ? -0.128 -0.269 -7.127 1.00 98.12 123 ILE A C 1
ATOM 943 O O . ILE A 1 123 ? -0.534 0.892 -7.147 1.00 98.12 123 ILE A O 1
ATOM 947 N N . ILE A 1 124 ? -0.856 -1.281 -6.667 1.00 98.50 124 ILE A N 1
ATOM 948 C CA . ILE A 1 124 ? -2.207 -1.164 -6.129 1.00 98.50 124 ILE A CA 1
ATOM 949 C C . ILE A 1 124 ? -2.127 -0.919 -4.624 1.00 98.50 124 ILE A C 1
ATOM 951 O O . ILE A 1 124 ? -1.588 -1.740 -3.881 1.00 98.50 124 ILE A O 1
ATOM 955 N N . LEU A 1 125 ? -2.696 0.196 -4.171 1.00 98.56 125 LEU A N 1
ATOM 956 C CA . LEU A 1 125 ? -2.748 0.583 -2.765 1.00 98.56 125 LEU A CA 1
ATOM 957 C C . LEU A 1 125 ? -4.174 0.440 -2.238 1.00 98.56 125 LEU A C 1
ATOM 959 O O . LEU A 1 125 ? -5.078 1.174 -2.646 1.00 98.56 125 LEU A O 1
ATOM 963 N N . LEU A 1 126 ? -4.381 -0.525 -1.346 1.00 98.75 126 LEU A N 1
ATOM 964 C CA . LEU A 1 126 ? -5.684 -0.830 -0.763 1.00 98.75 126 LEU A CA 1
ATOM 965 C C . LEU A 1 126 ? -6.017 0.132 0.375 1.00 98.75 126 LEU A C 1
ATOM 967 O O . LEU A 1 126 ? -5.166 0.458 1.203 1.00 98.75 126 LEU A O 1
ATOM 971 N N . ASP A 1 127 ? -7.277 0.549 0.425 1.00 98.50 127 ASP A N 1
ATOM 972 C CA . ASP A 1 127 ? -7.741 1.581 1.343 1.00 98.50 127 ASP A CA 1
ATOM 973 C C . ASP A 1 127 ? -9.152 1.273 1.854 1.00 98.50 127 ASP A C 1
ATOM 975 O O . ASP A 1 127 ? -10.087 1.066 1.072 1.00 98.50 127 ASP A O 1
ATOM 979 N N . THR A 1 128 ? -9.308 1.239 3.177 1.00 98.56 128 THR A N 1
ATOM 980 C CA . THR A 1 128 ? -10.594 1.056 3.859 1.00 98.56 128 THR A CA 1
ATOM 981 C C . THR A 1 128 ? -11.221 2.378 4.300 1.00 98.56 128 THR A C 1
ATOM 983 O O . THR A 1 128 ? -12.346 2.374 4.805 1.00 98.56 128 THR A O 1
ATOM 986 N N . ASN A 1 129 ? -10.561 3.522 4.099 1.00 97.88 129 ASN A N 1
ATOM 987 C CA . ASN A 1 129 ? -11.076 4.839 4.464 1.00 97.88 129 ASN A CA 1
ATOM 988 C C . ASN A 1 129 ? -12.139 5.333 3.465 1.00 97.88 129 ASN A C 1
ATOM 990 O O . ASN A 1 129 ? -11.929 6.245 2.660 1.00 97.88 129 ASN A O 1
ATOM 994 N N . VAL A 1 130 ? -13.307 4.693 3.514 1.00 97.62 130 VAL A N 1
ATOM 995 C CA . VAL A 1 130 ? -14.483 4.996 2.693 1.00 97.62 130 VAL A CA 1
ATOM 996 C C . VAL A 1 130 ? -15.714 5.215 3.567 1.00 97.62 130 VAL A C 1
ATOM 998 O O . VAL A 1 130 ? -15.800 4.714 4.690 1.00 97.62 130 VAL A O 1
ATOM 1001 N N . ALA A 1 131 ? -16.670 6.001 3.072 1.00 97.44 131 ALA A N 1
ATOM 1002 C CA . ALA A 1 131 ? -17.808 6.470 3.859 1.00 97.44 131 ALA A CA 1
ATOM 1003 C C . ALA A 1 131 ? -18.723 5.327 4.344 1.00 97.44 131 ALA A C 1
ATOM 1005 O O . ALA A 1 131 ? -19.352 5.425 5.395 1.00 97.44 131 ALA A O 1
ATOM 1006 N N . GLU A 1 132 ? -18.750 4.236 3.594 1.00 97.50 132 GLU A N 1
ATOM 1007 C CA . GLU A 1 132 ? -19.537 3.030 3.817 1.00 97.50 132 GLU A CA 1
ATOM 1008 C C . GLU A 1 132 ? -19.040 2.208 5.013 1.00 97.50 132 GLU A C 1
ATOM 1010 O O . GLU A 1 132 ? -19.796 1.420 5.577 1.00 97.50 132 GLU A O 1
ATOM 1015 N N . ASN A 1 133 ? -17.781 2.398 5.413 1.00 98.25 133 ASN A N 1
ATOM 1016 C CA . ASN A 1 133 ? -17.182 1.710 6.547 1.00 98.25 133 ASN A CA 1
ATOM 1017 C C . ASN A 1 133 ? -17.440 2.444 7.863 1.00 98.25 133 ASN A C 1
ATOM 1019 O O . ASN A 1 133 ? -17.531 3.680 7.910 1.00 98.25 133 ASN A O 1
ATOM 1023 N N . THR A 1 134 ? -17.484 1.677 8.955 1.00 97.56 134 THR A N 1
ATOM 1024 C CA . THR A 1 134 ? -17.502 2.235 10.311 1.00 97.56 134 THR A CA 1
ATOM 1025 C C . THR A 1 134 ? -16.206 2.996 10.594 1.00 97.56 134 THR A C 1
ATOM 1027 O O . THR A 1 134 ? -15.193 2.788 9.929 1.00 97.56 134 THR A O 1
ATOM 1030 N N . LYS A 1 135 ? -16.204 3.872 11.607 1.00 95.88 135 LYS A N 1
ATOM 1031 C CA . LYS A 1 135 ? -14.988 4.611 11.992 1.00 95.88 135 LYS A CA 1
ATOM 1032 C C . LYS A 1 135 ? -13.815 3.680 12.326 1.00 95.88 135 LYS A C 1
ATOM 1034 O O . LYS A 1 135 ? -12.693 3.998 11.969 1.00 95.88 135 LYS A O 1
ATOM 1039 N N . GLU A 1 136 ? -14.085 2.543 12.969 1.00 94.31 136 GLU A N 1
ATOM 1040 C CA . GLU A 1 136 ? -13.066 1.533 13.285 1.00 94.31 136 GLU A CA 1
ATOM 1041 C C . GLU A 1 136 ? -12.504 0.899 12.004 1.00 94.31 136 GLU A C 1
ATOM 1043 O O . GLU A 1 136 ? -11.292 0.820 11.834 1.00 94.31 136 GLU A O 1
ATOM 1048 N N . ASP A 1 137 ? -13.371 0.515 11.062 1.00 97.00 137 ASP A N 1
ATOM 1049 C CA . ASP A 1 137 ? -12.939 -0.159 9.832 1.00 97.00 137 ASP A CA 1
ATOM 1050 C C . ASP A 1 137 ? -12.170 0.780 8.886 1.00 97.00 137 ASP A C 1
ATOM 1052 O O . ASP A 1 137 ? -11.245 0.355 8.191 1.00 97.00 137 ASP A O 1
ATOM 1056 N N . ARG A 1 138 ? -12.500 2.079 8.884 1.00 97.44 138 ARG A N 1
ATOM 1057 C CA . ARG A 1 138 ? -11.749 3.098 8.128 1.00 97.44 138 ARG A CA 1
ATOM 1058 C C . ARG A 1 138 ? -10.308 3.245 8.596 1.00 97.44 138 ARG A C 1
ATOM 1060 O O . ARG A 1 138 ? -9.450 3.602 7.799 1.00 97.44 138 ARG A O 1
ATOM 1067 N N . GLU A 1 139 ? -10.039 2.970 9.869 1.00 96.06 139 GLU A N 1
ATOM 1068 C CA . GLU A 1 139 ? -8.699 3.104 10.437 1.00 96.06 139 GLU A CA 1
ATOM 1069 C C . GLU A 1 139 ? -7.807 1.887 10.139 1.00 96.06 139 GLU A C 1
ATOM 1071 O O . GLU A 1 139 ? -6.602 1.965 10.371 1.00 96.06 139 GLU A O 1
ATOM 1076 N N . ILE A 1 140 ? -8.335 0.787 9.577 1.00 97.00 140 ILE A N 1
ATOM 1077 C CA . ILE A 1 140 ? -7.545 -0.424 9.267 1.00 97.00 140 ILE A CA 1
ATOM 1078 C C . ILE A 1 140 ? -6.343 -0.096 8.366 1.00 97.00 140 ILE A C 1
ATOM 1080 O O . ILE A 1 140 ? -5.256 -0.610 8.600 1.00 97.00 140 ILE A O 1
ATOM 1084 N N . THR A 1 141 ? -6.486 0.795 7.384 1.00 96.75 141 THR A N 1
ATOM 1085 C CA . THR A 1 141 ? -5.378 1.222 6.504 1.00 96.75 141 THR A CA 1
ATOM 1086 C C . THR A 1 141 ? -4.788 2.581 6.886 1.00 96.75 141 THR A C 1
ATOM 1088 O O . THR A 1 141 ? -4.167 3.238 6.051 1.00 96.75 141 THR A O 1
ATOM 1091 N N . ALA A 1 142 ? -4.996 3.036 8.127 1.00 94.88 142 ALA A N 1
ATOM 1092 C CA . ALA A 1 142 ? -4.525 4.344 8.561 1.00 94.88 142 ALA A CA 1
ATOM 1093 C C . ALA A 1 142 ? -3.021 4.377 8.835 1.00 94.88 142 ALA A C 1
ATOM 1095 O O . ALA A 1 142 ? -2.340 5.229 8.281 1.00 94.88 142 ALA A O 1
ATOM 1096 N N . PHE A 1 143 ? -2.496 3.473 9.660 1.00 94.56 143 PHE A N 1
ATOM 1097 C CA . PHE A 1 143 ? -1.095 3.503 10.079 1.00 94.56 143 PHE A CA 1
ATOM 1098 C C . PHE A 1 143 ? -0.340 2.279 9.578 1.00 94.56 143 PHE A C 1
ATOM 1100 O O . PHE A 1 143 ? -0.825 1.147 9.670 1.00 94.56 143 PHE A O 1
ATOM 1107 N N . LEU A 1 144 ? 0.884 2.504 9.114 1.00 90.19 144 LEU A N 1
ATOM 1108 C CA . LEU A 1 144 ? 1.837 1.428 8.900 1.00 90.19 144 LEU A CA 1
ATOM 1109 C C . LEU A 1 144 ? 2.341 0.957 10.268 1.00 90.19 144 LEU A C 1
ATOM 1111 O O . LEU A 1 144 ? 2.844 1.764 11.037 1.00 90.19 144 LEU A O 1
ATOM 1115 N N . TYR A 1 145 ? 2.181 -0.328 10.588 1.00 82.19 145 TYR A N 1
ATOM 1116 C CA . TYR A 1 145 ? 2.583 -0.904 11.883 1.00 82.19 145 TYR A CA 1
ATOM 1117 C C . TYR A 1 145 ? 2.026 -0.175 13.123 1.00 82.19 145 TYR A C 1
ATOM 1119 O O . TYR A 1 145 ? 2.706 -0.040 14.137 1.00 82.19 145 TYR A O 1
ATOM 1127 N N . GLY A 1 146 ? 0.771 0.272 13.053 1.00 78.38 146 GLY A N 1
ATOM 1128 C CA . GLY A 1 146 ? 0.047 0.793 14.212 1.00 78.38 146 GLY A CA 1
ATOM 1129 C C . GLY A 1 146 ? -0.655 -0.291 15.037 1.00 78.38 146 GLY A C 1
ATOM 1130 O O . GLY A 1 146 ? -0.695 -1.464 14.670 1.00 78.38 146 GLY A O 1
ATOM 1131 N N . GLY A 1 147 ? -1.286 0.143 16.130 1.00 85.19 147 GLY A N 1
ATOM 1132 C CA . GLY A 1 147 ? -2.259 -0.654 16.879 1.00 85.19 147 GLY A CA 1
ATOM 1133 C C . GLY A 1 147 ? -1.688 -1.890 17.579 1.00 85.19 147 GLY A C 1
ATOM 1134 O O . GLY A 1 147 ? -0.542 -1.919 18.017 1.00 85.19 147 GLY A O 1
ATOM 1135 N N . ASP A 1 148 ? -2.541 -2.900 17.738 1.00 89.56 148 ASP A N 1
ATOM 1136 C CA . ASP A 1 148 ? -2.244 -4.163 18.408 1.00 89.56 148 A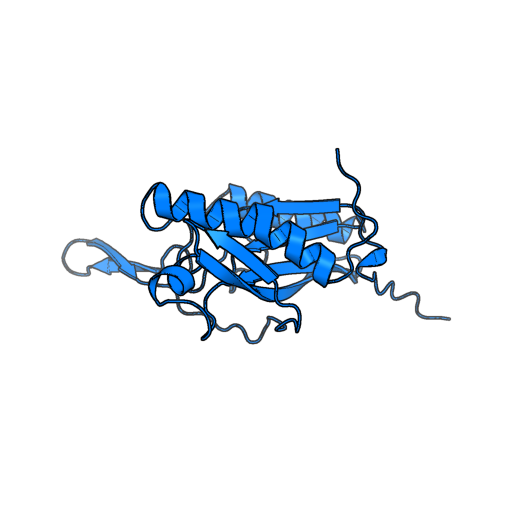SP A CA 1
ATOM 1137 C C . ASP A 1 148 ? -2.233 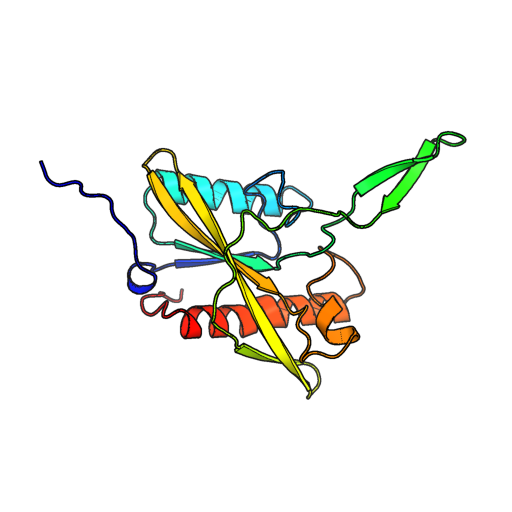-5.347 17.418 1.00 89.56 148 ASP A C 1
ATOM 1139 O O . ASP A 1 148 ? -2.340 -5.199 16.197 1.00 89.56 148 ASP A O 1
ATOM 1143 N N . GLN A 1 149 ? -2.129 -6.570 17.939 1.00 91.44 149 GLN A N 1
ATOM 1144 C CA . GLN A 1 149 ? -2.150 -7.778 17.111 1.00 91.44 149 GLN A CA 1
ATOM 1145 C C . GLN A 1 149 ? -3.465 -7.944 16.328 1.00 91.44 149 GLN A C 1
ATOM 1147 O O . GLN A 1 149 ? -3.458 -8.470 15.214 1.00 91.44 149 GLN A O 1
ATOM 1152 N N . ARG A 1 150 ? -4.594 -7.482 16.882 1.00 93.00 150 ARG A N 1
ATOM 1153 C CA . ARG A 1 150 ? -5.895 -7.511 16.204 1.00 93.00 150 ARG A CA 1
ATOM 1154 C C . ARG A 1 150 ? -5.897 -6.544 15.025 1.00 93.00 150 ARG A C 1
ATOM 1156 O O . ARG A 1 150 ? -6.355 -6.924 13.951 1.00 93.00 150 ARG A O 1
ATOM 1163 N N . TYR A 1 151 ? -5.369 -5.336 15.201 1.00 92.69 151 TYR A N 1
ATOM 1164 C CA . TYR A 1 151 ? -5.201 -4.360 14.127 1.00 92.69 151 TYR A CA 1
ATOM 1165 C C . TYR A 1 151 ? -4.367 -4.928 12.976 1.00 92.69 151 TYR A C 1
ATOM 1167 O O . TYR A 1 151 ? -4.824 -4.947 11.831 1.00 92.69 151 TYR A O 1
ATOM 1175 N N . ARG A 1 152 ? -3.201 -5.498 13.297 1.00 94.50 152 ARG A N 1
ATOM 1176 C CA . ARG A 1 152 ? -2.325 -6.140 12.313 1.00 94.50 152 ARG A CA 1
ATOM 1177 C C . ARG A 1 152 ? -3.020 -7.276 11.558 1.00 94.50 152 ARG A C 1
ATOM 1179 O O . ARG A 1 152 ? -2.923 -7.344 10.337 1.00 94.50 152 ARG A O 1
ATOM 1186 N N . LEU A 1 153 ? -3.775 -8.130 12.249 1.00 95.38 153 LEU A N 1
ATOM 1187 C CA . LEU A 1 153 ? -4.519 -9.211 11.598 1.00 95.38 153 LEU A CA 1
ATOM 1188 C C . LEU A 1 153 ? -5.583 -8.674 10.625 1.00 95.38 153 LEU A C 1
ATOM 1190 O O . LEU A 1 153 ? -5.772 -9.228 9.544 1.00 95.38 153 LEU A O 1
ATOM 1194 N N . MET A 1 154 ? -6.277 -7.587 10.978 1.00 97.00 154 MET A N 1
ATOM 1195 C CA . MET A 1 154 ? -7.242 -6.953 10.070 1.00 97.00 154 MET A CA 1
ATOM 1196 C C . MET A 1 154 ? -6.556 -6.406 8.812 1.00 97.00 154 MET A C 1
ATOM 1198 O O . MET A 1 154 ? -7.082 -6.579 7.714 1.00 97.00 154 MET A O 1
ATOM 1202 N N . GLN A 1 155 ? -5.368 -5.814 8.951 1.00 97.38 155 GLN A N 1
ATOM 1203 C CA . GLN A 1 155 ? -4.554 -5.370 7.819 1.00 97.38 155 GLN A CA 1
ATOM 1204 C C . GLN A 1 155 ? -4.122 -6.532 6.921 1.00 97.38 155 GLN A C 1
ATOM 1206 O O . GLN A 1 155 ? -4.274 -6.450 5.704 1.00 97.38 155 GLN A O 1
ATOM 1211 N N . GLU A 1 156 ? -3.661 -7.638 7.508 1.00 97.25 156 GLU A N 1
ATOM 1212 C CA . GLU A 1 156 ? -3.289 -8.854 6.775 1.00 97.25 156 GLU A CA 1
ATOM 1213 C C . GLU A 1 156 ? -4.493 -9.450 6.019 1.00 97.25 156 GLU A C 1
ATOM 1215 O O . GLU A 1 156 ? -4.352 -9.895 4.879 1.00 97.25 156 GLU A O 1
ATOM 1220 N N . VAL A 1 157 ? -5.705 -9.391 6.591 1.00 98.12 157 VAL A N 1
ATOM 1221 C CA . VAL A 1 157 ? -6.949 -9.790 5.906 1.00 98.12 157 VAL A CA 1
ATOM 1222 C C . VAL A 1 157 ? -7.272 -8.865 4.730 1.00 98.12 157 VAL A C 1
ATOM 1224 O O . VAL A 1 157 ? -7.621 -9.353 3.649 1.00 98.12 157 VAL A O 1
ATOM 1227 N N . VAL A 1 158 ? -7.157 -7.545 4.909 1.00 98.50 158 VAL A N 1
ATOM 1228 C CA . VAL A 1 158 ? -7.363 -6.575 3.821 1.00 98.50 158 VAL A CA 1
ATOM 1229 C C . VAL A 1 158 ? -6.340 -6.799 2.709 1.00 98.50 158 VAL A C 1
ATOM 1231 O O . VAL A 1 158 ? -6.732 -6.887 1.547 1.00 98.50 158 VAL A O 1
ATOM 1234 N N . LEU A 1 159 ? -5.061 -6.967 3.044 1.00 98.44 159 LEU A N 1
ATOM 1235 C CA . LEU A 1 159 ? -4.002 -7.195 2.066 1.00 98.44 159 LEU A CA 1
ATOM 1236 C C . LEU A 1 159 ? -4.186 -8.531 1.338 1.00 98.44 159 LEU A C 1
ATOM 1238 O O . LEU A 1 159 ? -4.280 -8.556 0.114 1.00 98.44 159 LEU A O 1
ATOM 1242 N N . GLY A 1 160 ? -4.288 -9.638 2.072 1.00 97.88 160 GLY A N 1
ATOM 1243 C CA . GLY A 1 160 ? -4.352 -10.977 1.493 1.00 97.88 160 GLY A CA 1
ATOM 1244 C C . GLY A 1 160 ? -5.679 -11.254 0.787 1.00 97.88 160 GLY A C 1
ATOM 1245 O O . GLY A 1 160 ? -5.722 -11.483 -0.422 1.00 97.88 160 GLY A O 1
ATOM 1246 N N . ILE A 1 161 ? -6.793 -11.224 1.524 1.00 98.25 161 ILE A N 1
ATOM 1247 C CA . ILE A 1 161 ? -8.111 -11.558 0.960 1.00 98.25 161 ILE A CA 1
ATOM 1248 C C . ILE A 1 161 ? -8.626 -10.404 0.098 1.00 98.25 161 ILE A C 1
ATOM 1250 O O . ILE A 1 161 ? -9.110 -10.631 -1.016 1.00 98.25 161 ILE A O 1
ATOM 1254 N N . GLY A 1 162 ? -8.534 -9.173 0.605 1.00 98.50 162 GLY A N 1
ATOM 1255 C CA . GLY A 1 162 ? -9.004 -7.986 -0.107 1.00 98.50 162 GLY A CA 1
ATOM 1256 C C . GLY A 1 162 ? -8.194 -7.720 -1.367 1.00 98.50 162 GLY A C 1
ATOM 1257 O O . GLY A 1 162 ? -8.792 -7.502 -2.418 1.00 98.50 162 GLY A O 1
ATOM 1258 N N . GLY A 1 163 ? -6.868 -7.845 -1.316 1.00 98.25 163 GLY A N 1
ATOM 1259 C CA . GLY A 1 163 ? -6.020 -7.649 -2.488 1.00 98.25 163 GLY A CA 1
ATOM 1260 C C . GLY A 1 163 ? -6.247 -8.693 -3.581 1.00 98.25 163 GLY A C 1
ATOM 1261 O O . GLY A 1 163 ? -6.411 -8.319 -4.739 1.00 98.25 163 GLY A O 1
ATOM 1262 N N . VAL A 1 164 ? -6.405 -9.982 -3.250 1.00 97.25 164 VAL A N 1
ATOM 1263 C CA . VAL A 1 164 ? -6.769 -11.002 -4.258 1.00 97.25 164 VAL A CA 1
ATOM 1264 C C . VAL A 1 164 ? -8.131 -10.708 -4.894 1.00 97.25 164 VAL A C 1
ATOM 1266 O O . VAL A 1 164 ? -8.295 -10.852 -6.108 1.00 97.25 164 VAL A O 1
ATOM 1269 N N . ARG A 1 165 ? -9.128 -10.289 -4.102 1.00 98.12 165 ARG A N 1
ATOM 1270 C CA . ARG A 1 165 ? -10.440 -9.882 -4.636 1.00 98.12 165 ARG A CA 1
ATOM 1271 C C . ARG A 1 165 ? -10.318 -8.641 -5.520 1.00 98.12 165 ARG A C 1
ATOM 1273 O O . ARG A 1 165 ? -10.955 -8.599 -6.569 1.00 98.12 165 ARG A O 1
ATOM 1280 N N . MET A 1 166 ? -9.500 -7.670 -5.120 1.00 98.44 166 MET A N 1
ATOM 1281 C CA . MET A 1 166 ? -9.280 -6.428 -5.857 1.00 98.44 166 MET A CA 1
ATOM 1282 C C . MET A 1 166 ? -8.627 -6.693 -7.212 1.00 98.44 166 MET A C 1
ATOM 1284 O O . MET A 1 166 ? -9.137 -6.230 -8.225 1.00 98.44 166 MET A O 1
ATOM 1288 N N . LEU A 1 167 ? -7.568 -7.506 -7.260 1.00 97.19 167 LEU A N 1
ATOM 1289 C CA . LEU A 1 167 ? -6.921 -7.887 -8.519 1.00 97.19 167 LEU A CA 1
ATOM 1290 C C . LEU A 1 167 ? -7.908 -8.561 -9.487 1.00 97.19 167 LEU A C 1
ATOM 1292 O O . LEU A 1 167 ? -7.933 -8.237 -10.671 1.00 97.19 167 LEU A O 1
ATOM 1296 N N . ARG A 1 168 ? -8.797 -9.431 -8.990 1.00 95.81 168 ARG A N 1
ATOM 1297 C CA . ARG A 1 168 ? -9.862 -10.020 -9.822 1.00 95.81 168 ARG A CA 1
ATOM 1298 C C . ARG A 1 168 ? -10.847 -8.971 -10.335 1.00 95.81 168 ARG A C 1
ATOM 1300 O O . ARG A 1 168 ? -11.200 -9.007 -11.506 1.00 95.81 168 ARG A O 1
ATOM 1307 N N . ALA A 1 169 ? -11.273 -8.040 -9.480 1.00 96.50 169 ALA A N 1
ATOM 1308 C CA . ALA A 1 169 ? -12.173 -6.951 -9.866 1.00 96.50 169 ALA A CA 1
ATOM 1309 C C . ALA A 1 169 ? -11.539 -5.980 -10.883 1.00 96.50 169 ALA A C 1
ATOM 1311 O O . ALA A 1 169 ? -12.254 -5.335 -11.643 1.00 96.50 169 ALA A O 1
ATOM 1312 N N . LEU A 1 170 ? -10.206 -5.902 -10.912 1.00 95.69 170 LEU A N 1
ATOM 1313 C CA . LEU A 1 170 ? -9.412 -5.126 -11.866 1.00 95.69 170 LEU A CA 1
ATOM 1314 C C . LEU A 1 170 ? -8.989 -5.932 -13.111 1.00 95.69 170 LEU A C 1
ATOM 1316 O O . LEU A 1 170 ? -8.178 -5.455 -13.898 1.00 95.69 170 LEU A O 1
ATOM 1320 N N . ASN A 1 171 ? -9.542 -7.134 -13.311 1.00 95.00 171 ASN A N 1
ATOM 1321 C CA . ASN A 1 171 ? -9.288 -8.008 -14.463 1.00 95.00 171 ASN A CA 1
ATOM 1322 C C . ASN A 1 171 ? -7.844 -8.534 -14.608 1.00 95.00 171 ASN A C 1
ATOM 1324 O O . ASN A 1 171 ? -7.431 -8.905 -15.708 1.00 95.00 171 ASN A O 1
ATOM 1328 N N . TYR A 1 172 ? -7.093 -8.663 -13.509 1.00 94.31 172 TYR A N 1
ATOM 1329 C CA . TYR A 1 172 ? -5.832 -9.419 -13.499 1.00 94.31 172 TYR A CA 1
ATOM 1330 C C . TYR A 1 172 ? -6.127 -10.925 -13.569 1.00 94.31 172 TYR A C 1
ATOM 1332 O O . TYR A 1 172 ? -6.325 -11.595 -12.551 1.00 94.31 172 TYR A O 1
ATOM 1340 N N . THR A 1 173 ? -6.225 -11.446 -14.791 1.00 90.19 173 THR A N 1
ATOM 1341 C CA . THR A 1 173 ? -6.738 -12.797 -15.088 1.00 90.19 173 THR A CA 1
ATOM 1342 C C . THR A 1 173 ? -5.647 -13.836 -15.351 1.00 90.19 173 THR A C 1
ATOM 1344 O O . THR A 1 173 ? -5.891 -15.020 -15.131 1.00 90.19 173 THR A O 1
ATOM 1347 N N . SER A 1 174 ? -4.438 -13.410 -15.722 1.00 90.44 174 SER A N 1
ATOM 1348 C CA . SER A 1 174 ? -3.311 -14.288 -16.091 1.00 90.44 174 SER A CA 1
ATOM 1349 C C . SER A 1 174 ? -2.355 -14.615 -14.936 1.00 90.44 174 SER A C 1
ATOM 1351 O O . SER A 1 174 ? -1.267 -15.147 -15.155 1.00 90.44 174 SER A O 1
ATOM 1353 N N . LEU A 1 175 ? -2.744 -14.302 -13.695 1.00 90.81 175 LEU A N 1
ATOM 1354 C CA . LEU A 1 175 ? -1.906 -14.511 -12.514 1.00 90.81 175 LEU A CA 1
ATOM 1355 C C . LEU A 1 175 ? -1.644 -16.004 -12.263 1.00 90.81 175 LEU A C 1
ATOM 1357 O O . LEU A 1 175 ? -2.575 -16.783 -12.033 1.00 90.81 175 LEU A O 1
ATOM 1361 N N . VAL A 1 176 ? -0.366 -16.382 -12.227 1.00 86.62 176 VAL A N 1
ATOM 1362 C CA . VAL A 1 176 ? 0.088 -17.742 -11.919 1.00 86.62 176 VAL A CA 1
ATOM 1363 C C . VAL A 1 176 ? 0.285 -17.884 -10.409 1.00 86.62 176 VAL A C 1
ATOM 1365 O O . VAL A 1 176 ? 0.843 -17.003 -9.756 1.00 86.62 176 VAL A O 1
ATOM 1368 N N . ARG A 1 177 ? -0.200 -18.992 -9.840 1.00 78.00 177 ARG A N 1
ATOM 1369 C CA . ARG A 1 177 ? -0.032 -19.328 -8.418 1.00 78.00 177 ARG A CA 1
ATOM 1370 C C . ARG A 1 177 ? 1.093 -20.348 -8.291 1.00 78.00 177 ARG A C 1
ATOM 1372 O O . ARG A 1 177 ? 1.064 -21.344 -9.011 1.00 78.00 177 ARG A O 1
ATOM 1379 N N . TYR A 1 178 ? 2.030 -20.094 -7.387 1.00 60.91 178 TYR A N 1
ATOM 1380 C CA . TYR A 1 178 ? 3.144 -20.982 -7.058 1.00 60.91 178 TYR A CA 1
ATOM 1381 C C . TYR A 1 178 ? 3.016 -21.469 -5.618 1.00 60.91 178 TYR A C 1
ATOM 1383 O O . TYR A 1 178 ? 2.436 -20.711 -4.803 1.00 60.91 178 TYR A O 1
#

Sequence (178 aa):
MADDSIEVAPADRMIAYFSMEIGFDSSIPTYSGGLGILAGDTLKACADLKVPIVGVTLLSEKGYFTQTFNPQDGSQIESPTTWDKSRLHLLPARVKVSIQGRDVQVRAWQYTLIGSSEYEIPIILLDTNVAENTKEDREITAFLYGGDQRYRLMQEVVLGIGGVRMLRALNYTSLVRY

Radius of gyration: 17.21 Å; chains: 1; bounding box: 35×42×64 Å

pLDDT: mean 92.52, std 12.28, range [33.34, 98.81]